Protein AF-A0A3D5HI37-F1 (afdb_monomer)

Sequence (152 aa):
MENLFVVDKGRPACPIYLLTKQGLKDWLEDHAGKQAAWVETNHFKAGRGEILLLPDKSGGIEAVLLGQGAQVDIFTLGALSKALPTGVYRLAHELDYSDMELAAHAWMIGTYHFDTYLPQRPDFEAPQLVLPKESRLDRIQALGEAVFLVRD

pLDDT: mean 92.91, std 6.44, range [56.34, 98.44]

Solvent-accessible surface area (backbone atoms only — not comparable to full-atom values): 8715 Å² total; per-residue (Å²): 128,88,67,51,62,41,72,57,79,86,68,93,54,35,33,34,42,82,22,24,52,66,51,46,55,58,49,37,65,78,39,59,59,72,59,36,52,47,39,57,73,69,62,66,66,27,42,65,64,38,75,46,77,38,70,39,97,83,78,49,69,55,33,34,40,37,12,28,21,93,50,89,53,57,61,47,44,14,58,44,37,67,71,48,67,66,51,56,31,26,66,65,62,91,65,56,74,69,57,44,52,47,30,52,41,22,27,55,58,29,59,66,76,94,54,93,89,52,79,87,72,76,94,75,65,63,33,21,42,51,36,62,75,85,57,61,60,71,59,46,49,54,53,40,52,55,52,46,69,74,70,110

Nearest PDB structures (foldseek):
  3ij3-assembly1_A  TM=8.403E-01  e=4.651E-12  Coxiella burnetii
  4r7m-assembly1_A  TM=5.211E-01  e=5.331E-04  Plasmodium falciparum 3D7
  8ez4-assembly1_D  TM=5.389E-01  e=1.707E-03  Plasmodium falciparum
  4r6t-assembly1_A  TM=5.264E-01  e=3.055E-03  Plasmodium falciparum 3D7
  8sw9-assembly1_A  TM=5.349E-01  e=6.221E-03  Plasmodium falciparum

Foldseek 3Di:
DPFQADEDPPDDFAEEEEDELVNVVVVCVVVPDPQVVQCVVVVPRLQALDKDFDADPVRHGNHIYHRRYHDRDLLSLLSCQVVDAATEYEYPDDDPQVSLLSNLLSVLLSPDDDCVPPPDDDDGHTHHYYGYNPHPPVVSVVVSVVVNVVVD

Mean predicted aligned error: 3.71 Å

Secondary structure (DSSP, 8-state):
-TTSEEE--S---EEEEEEETTHHHHHHHHTTTHHHHHHHHTT----TT-EEEEE-TTSSEEEEEEEEETS--GGGHHHHHHHSPSSEEEESSPPPHHHHHHHHHHHHHHT----TTSPPPP---PPEEEE-TT--HHHHHHHHHHHHHHH-

Radius of gyration: 15.98 Å; Cα contacts (8 Å, |Δi|>4): 234; chains: 1; bounding box: 43×33×42 Å

Structure (mmCIF, N/CA/C/O backbone):
data_AF-A0A3D5HI37-F1
#
_entry.id   AF-A0A3D5HI37-F1
#
loop_
_atom_site.group_PDB
_atom_site.id
_atom_site.type_symbol
_atom_site.label_atom_id
_atom_site.label_alt_id
_atom_site.label_comp_id
_atom_site.label_asym_id
_atom_site.label_entity_id
_atom_site.label_seq_id
_atom_site.pdbx_PDB_ins_code
_atom_site.Cartn_x
_atom_site.Cartn_y
_atom_site.Cartn_z
_atom_site.occupancy
_atom_site.B_iso_or_equiv
_atom_site.auth_seq_id
_atom_site.auth_comp_id
_atom_site.auth_asym_id
_atom_site.auth_atom_id
_atom_site.pdbx_PDB_model_num
ATOM 1 N N . MET A 1 1 ? 10.796 -9.385 -14.053 1.00 56.34 1 MET A N 1
ATOM 2 C CA . MET A 1 1 ? 9.740 -8.344 -14.062 1.00 56.34 1 MET A CA 1
ATOM 3 C C . MET A 1 1 ? 8.380 -8.884 -14.485 1.00 56.34 1 MET A C 1
ATOM 5 O O . MET A 1 1 ? 7.379 -8.205 -14.284 1.00 56.34 1 MET A O 1
ATOM 9 N N . GLU A 1 2 ? 8.316 -10.088 -15.057 1.00 60.31 2 GLU A N 1
ATOM 10 C CA . GLU A 1 2 ? 7.043 -10.747 -15.316 1.00 60.31 2 GLU A CA 1
ATOM 11 C C . GLU A 1 2 ? 6.342 -11.021 -13.978 1.00 60.31 2 GLU A C 1
ATOM 13 O O . GLU A 1 2 ? 6.983 -11.456 -13.024 1.00 60.31 2 GLU A O 1
ATOM 18 N N . ASN A 1 3 ? 5.036 -10.740 -13.922 1.00 82.56 3 ASN A N 1
ATOM 19 C CA . ASN A 1 3 ? 4.125 -11.067 -12.819 1.00 82.56 3 ASN A CA 1
ATOM 20 C C . ASN A 1 3 ? 3.927 -10.032 -11.678 1.00 82.56 3 ASN A C 1
ATOM 22 O O . ASN A 1 3 ? 3.531 -10.419 -10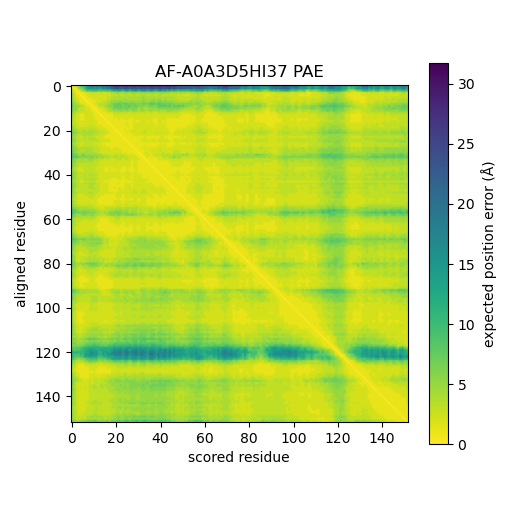.587 1.00 82.56 3 ASN A O 1
ATOM 26 N N . LEU A 1 4 ? 4.087 -8.718 -11.901 1.00 92.56 4 LEU A N 1
ATOM 27 C CA . LEU A 1 4 ? 3.736 -7.687 -10.889 1.00 92.56 4 LEU A CA 1
ATOM 28 C C . LEU A 1 4 ? 2.230 -7.391 -10.751 1.00 92.56 4 LEU A C 1
ATOM 30 O O . LEU A 1 4 ? 1.804 -6.784 -9.766 1.00 92.56 4 LEU A O 1
ATOM 34 N N . PHE A 1 5 ? 1.425 -7.790 -11.735 1.00 95.06 5 PHE A N 1
ATOM 35 C CA . PHE A 1 5 ? 0.015 -7.416 -11.825 1.00 95.06 5 PHE A CA 1
ATOM 36 C C . PHE A 1 5 ? -0.875 -8.606 -12.163 1.00 95.06 5 PHE A C 1
ATOM 38 O O . PHE A 1 5 ? -0.502 -9.469 -12.958 1.00 95.06 5 PHE A O 1
ATOM 45 N N . VAL A 1 6 ? -2.091 -8.603 -11.614 1.00 95.06 6 VAL A N 1
ATOM 46 C CA . VAL A 1 6 ? -3.148 -9.573 -11.930 1.00 95.06 6 VAL A CA 1
ATOM 47 C C . VAL A 1 6 ? -4.405 -8.818 -12.343 1.00 95.06 6 VAL A C 1
ATOM 49 O O . VAL A 1 6 ? -4.874 -7.948 -11.623 1.00 95.06 6 VAL A O 1
ATOM 52 N N . VAL A 1 7 ? -4.992 -9.155 -13.489 1.00 94.44 7 VAL A N 1
ATOM 53 C CA . VAL A 1 7 ? -6.269 -8.554 -13.908 1.00 94.44 7 VAL A CA 1
ATOM 54 C C . VAL A 1 7 ? -7.411 -9.089 -13.044 1.00 94.44 7 VAL A C 1
ATOM 56 O O . VAL A 1 7 ? -7.510 -10.302 -12.830 1.00 94.44 7 VAL A O 1
ATOM 59 N N . ASP A 1 8 ? -8.294 -8.204 -12.583 1.00 94.31 8 ASP A N 1
ATOM 60 C CA . ASP A 1 8 ? -9.413 -8.559 -11.721 1.00 94.31 8 ASP A CA 1
ATOM 61 C C . ASP A 1 8 ? -10.383 -9.531 -12.415 1.00 94.31 8 ASP A C 1
ATOM 63 O O . ASP A 1 8 ? -10.987 -9.254 -13.456 1.00 94.31 8 ASP A O 1
ATOM 67 N N . LYS A 1 9 ? -10.542 -10.706 -11.803 1.00 92.44 9 LYS A N 1
ATOM 68 C CA . LYS A 1 9 ? -11.476 -11.765 -12.211 1.00 92.44 9 LYS A CA 1
ATOM 69 C C . LYS A 1 9 ? -12.515 -12.068 -11.125 1.00 92.44 9 LYS A C 1
ATOM 71 O O . LYS A 1 9 ? -13.128 -13.130 -11.164 1.00 92.44 9 LYS A O 1
ATOM 76 N N . GLY A 1 10 ? -12.684 -11.176 -10.147 1.00 90.56 10 GLY A N 1
ATOM 77 C CA . GLY A 1 10 ? -13.576 -11.353 -8.999 1.00 90.56 10 GLY A CA 1
ATOM 78 C C . GLY A 1 10 ? -13.063 -12.359 -7.967 1.00 90.56 10 GLY A C 1
ATOM 79 O O . GLY A 1 10 ? -13.846 -12.888 -7.184 1.00 90.56 10 GLY A O 1
ATOM 80 N N . ARG A 1 11 ? -11.760 -12.672 -7.978 1.00 92.75 11 ARG A N 1
ATOM 81 C CA . ARG A 1 11 ? -11.161 -13.561 -6.975 1.00 92.75 11 ARG A CA 1
ATOM 82 C C . ARG A 1 11 ? -10.817 -12.768 -5.710 1.00 92.75 11 ARG A C 1
ATOM 84 O O . ARG A 1 11 ? -10.362 -11.630 -5.836 1.00 92.75 11 ARG A O 1
ATOM 91 N N . PRO A 1 12 ? -10.976 -13.359 -4.514 1.00 93.50 12 PRO A N 1
ATOM 92 C CA . PRO A 1 12 ? -10.480 -12.756 -3.284 1.00 93.50 12 PRO A CA 1
ATOM 93 C C . PRO A 1 12 ? -8.975 -12.470 -3.369 1.00 93.50 12 PRO A C 1
ATOM 95 O O . PRO A 1 12 ? -8.213 -13.284 -3.890 1.00 93.50 12 PRO A O 1
ATOM 98 N N . ALA A 1 13 ? -8.567 -11.318 -2.848 1.00 97.12 13 ALA A N 1
ATOM 99 C CA . ALA A 1 13 ? -7.180 -10.886 -2.706 1.00 97.12 13 ALA A CA 1
ATOM 100 C C . ALA A 1 13 ? -7.058 -10.072 -1.410 1.00 97.12 13 ALA A C 1
ATOM 102 O O . ALA A 1 13 ? -8.058 -9.518 -0.945 1.00 97.12 13 ALA A O 1
ATOM 103 N N . CYS A 1 14 ? -5.857 -10.000 -0.837 1.00 97.69 14 CYS A N 1
ATOM 104 C CA . CYS A 1 14 ? -5.618 -9.296 0.421 1.00 97.69 14 CYS A CA 1
ATOM 105 C C . CYS A 1 14 ? -5.868 -7.781 0.235 1.00 97.69 14 CYS A C 1
ATOM 107 O O . CYS A 1 14 ? -5.235 -7.168 -0.632 1.00 97.69 14 CYS A O 1
ATOM 109 N N . PRO A 1 15 ? -6.809 -7.165 0.973 1.00 97.94 15 PRO A N 1
ATOM 110 C CA . PRO A 1 15 ? -7.149 -5.761 0.796 1.00 97.94 15 PRO A CA 1
ATOM 111 C C . PRO A 1 15 ? -6.072 -4.831 1.370 1.00 97.94 15 PRO A C 1
ATOM 113 O O . PRO A 1 15 ? -5.538 -5.056 2.456 1.00 97.94 15 PRO A O 1
ATOM 116 N N . ILE A 1 16 ? -5.806 -3.748 0.648 1.00 98.12 16 ILE A N 1
ATOM 117 C CA . ILE A 1 16 ? -4.970 -2.617 1.040 1.00 98.12 16 ILE A CA 1
ATOM 118 C C . ILE A 1 16 ? -5.893 -1.419 1.271 1.00 98.12 16 ILE A C 1
ATOM 120 O O . ILE A 1 16 ? -6.508 -0.909 0.331 1.00 98.12 16 ILE A O 1
ATOM 124 N N . TYR A 1 17 ? -5.956 -0.940 2.507 1.00 97.38 17 TYR A N 1
ATOM 125 C CA . TYR A 1 17 ? -6.688 0.266 2.880 1.00 97.38 17 TYR A CA 1
ATOM 126 C C . TYR A 1 17 ? -5.761 1.479 2.842 1.00 97.38 17 TYR A C 1
ATOM 128 O O . TYR A 1 17 ? -4.746 1.523 3.540 1.00 97.38 17 TYR A O 1
ATOM 136 N N . LEU A 1 18 ? -6.125 2.482 2.043 1.00 96.69 18 LEU A N 1
ATOM 137 C CA . LEU A 1 18 ? -5.449 3.778 2.015 1.00 96.69 18 LEU A CA 1
ATOM 138 C C . LEU A 1 18 ? -6.103 4.692 3.047 1.00 96.69 18 LEU A C 1
ATOM 140 O O . LEU A 1 18 ? -7.195 5.207 2.821 1.00 96.69 18 LEU A O 1
ATOM 144 N N . LEU A 1 19 ? -5.452 4.889 4.191 1.00 97.19 19 LEU A N 1
ATOM 145 C CA . LEU A 1 19 ? -6.062 5.586 5.321 1.00 97.19 19 LEU A CA 1
ATOM 146 C C . LEU A 1 19 ? -5.425 6.954 5.529 1.00 97.19 19 LEU A C 1
ATOM 148 O O . LEU A 1 19 ? -4.232 7.068 5.801 1.00 97.19 19 LEU A O 1
ATOM 152 N N . THR A 1 20 ? -6.229 8.012 5.448 1.00 96.88 20 THR A N 1
ATOM 153 C CA . THR A 1 20 ? -5.859 9.309 6.032 1.00 96.88 20 THR A CA 1
ATOM 154 C C . THR A 1 20 ? -6.026 9.254 7.549 1.00 96.88 20 THR A C 1
ATOM 156 O O . THR A 1 20 ? -6.660 8.347 8.090 1.00 96.88 20 THR A O 1
ATOM 159 N N . LYS A 1 21 ? -5.521 10.263 8.266 1.00 95.06 21 LYS A N 1
ATOM 160 C CA . LYS A 1 21 ? -5.759 10.381 9.716 1.00 95.06 21 LYS A CA 1
ATOM 161 C C . LYS A 1 21 ? -7.243 10.406 10.088 1.00 95.06 21 LYS A C 1
ATOM 163 O O . LYS A 1 21 ? -7.594 9.950 11.172 1.00 95.06 21 LYS A O 1
ATOM 168 N N . GLN A 1 22 ? -8.093 10.969 9.226 1.00 93.81 22 GLN A N 1
ATOM 169 C CA . GLN A 1 22 ? -9.537 10.957 9.443 1.00 93.81 22 GLN A CA 1
ATOM 170 C C . GLN A 1 22 ? -10.127 9.594 9.074 1.00 93.81 22 GLN A C 1
ATOM 172 O O . GLN A 1 22 ? -10.813 9.013 9.904 1.00 93.81 22 GLN A O 1
ATOM 177 N N . GLY A 1 23 ? -9.770 9.047 7.907 1.00 95.81 23 GLY A N 1
ATOM 178 C CA . GLY A 1 23 ? -10.260 7.738 7.465 1.00 95.81 23 GLY A CA 1
ATOM 179 C C . GLY A 1 23 ? -9.878 6.589 8.402 1.00 95.81 23 GLY A C 1
ATOM 180 O O . GLY A 1 23 ? -10.618 5.623 8.507 1.00 95.81 23 GLY A O 1
ATOM 181 N N . LEU A 1 24 ? -8.768 6.704 9.143 1.00 97.56 24 LEU A N 1
ATOM 182 C CA . LEU A 1 24 ? -8.417 5.740 10.189 1.00 97.56 24 LEU A CA 1
ATOM 183 C C . LEU A 1 24 ? -9.474 5.668 11.301 1.00 97.56 24 LEU A C 1
ATOM 185 O O . LEU A 1 24 ? -9.709 4.586 11.823 1.00 97.56 24 LEU A O 1
ATOM 189 N N . LYS A 1 25 ? -10.101 6.788 11.680 1.00 95.81 25 LYS A N 1
ATOM 190 C CA . LYS A 1 25 ? -11.132 6.782 12.730 1.00 95.81 25 LYS A CA 1
ATOM 191 C C . LYS A 1 25 ? -12.360 6.009 12.268 1.00 95.81 25 LYS A C 1
ATOM 193 O O . LYS A 1 25 ? -12.773 5.086 12.956 1.00 95.81 25 LYS A O 1
ATOM 198 N N . ASP A 1 26 ? -12.851 6.340 11.080 1.00 95.94 26 ASP A N 1
ATOM 199 C CA . ASP A 1 26 ? -14.020 5.697 10.481 1.00 95.94 26 ASP A CA 1
ATOM 200 C C . ASP A 1 26 ? -13.746 4.193 10.277 1.00 95.94 26 ASP A C 1
ATOM 202 O O . ASP A 1 26 ? -14.535 3.336 10.665 1.00 95.94 26 ASP A O 1
ATOM 206 N N . TRP A 1 27 ? -12.545 3.852 9.793 1.00 97.56 27 TRP A N 1
ATOM 207 C CA . TRP A 1 27 ? -12.121 2.463 9.630 1.00 97.56 27 TRP A CA 1
ATOM 208 C C . TRP A 1 27 ? -12.089 1.691 10.958 1.00 97.56 27 TRP A C 1
ATOM 210 O O . TRP A 1 27 ? -12.491 0.530 10.990 1.00 97.56 27 TRP A O 1
ATOM 220 N N . LEU A 1 28 ? -11.637 2.309 12.056 1.00 97.56 28 LEU A N 1
ATOM 221 C CA . LEU A 1 28 ? -11.610 1.681 13.385 1.00 97.56 28 LEU A CA 1
ATOM 222 C C . LEU A 1 28 ? -13.012 1.407 13.941 1.00 97.56 28 LEU A C 1
ATOM 224 O O . LEU A 1 28 ? -13.187 0.424 14.662 1.00 97.56 28 LEU A O 1
ATOM 228 N N . GLU A 1 29 ? -13.989 2.252 13.613 1.00 95.75 29 GLU A N 1
ATOM 229 C CA . GLU A 1 29 ? -15.394 2.042 13.975 1.00 95.75 29 GLU A CA 1
ATOM 230 C C . GLU A 1 29 ? -15.977 0.844 13.210 1.00 95.75 29 GLU A C 1
ATOM 232 O O . GLU A 1 29 ? -16.571 -0.046 13.824 1.00 95.75 29 GLU A O 1
ATOM 237 N N . ASP A 1 30 ? -15.711 0.760 11.904 1.00 95.88 30 ASP A N 1
ATOM 238 C CA . ASP A 1 30 ? -16.166 -0.341 11.044 1.00 95.88 30 ASP A CA 1
ATOM 239 C C . ASP A 1 30 ? -15.467 -1.682 11.347 1.00 95.88 30 ASP A C 1
ATOM 241 O O . ASP A 1 30 ? -16.041 -2.754 11.144 1.00 95.88 30 ASP A O 1
ATOM 245 N N . HIS A 1 31 ? -14.232 -1.638 11.861 1.00 95.88 31 HIS A N 1
ATOM 246 C CA . HIS A 1 31 ? -13.379 -2.805 12.131 1.00 95.88 31 HIS A CA 1
ATOM 247 C C . HIS A 1 31 ? -13.105 -2.996 13.634 1.00 95.88 31 HIS A C 1
ATOM 249 O O . HIS A 1 31 ? -12.023 -3.435 14.058 1.00 95.88 31 HIS A O 1
ATOM 255 N N . ALA A 1 32 ? -14.099 -2.664 14.461 1.00 94.12 32 ALA A N 1
ATOM 256 C CA . ALA A 1 32 ? -14.021 -2.787 15.910 1.00 94.12 32 ALA A CA 1
ATOM 257 C C . ALA A 1 32 ? -13.660 -4.217 16.368 1.00 94.12 32 ALA A C 1
ATOM 259 O O . ALA A 1 32 ? -14.024 -5.228 15.763 1.00 94.12 32 ALA A O 1
ATOM 260 N N . GLY A 1 33 ? -12.949 -4.317 17.494 1.00 94.94 33 GLY A N 1
ATOM 261 C CA . GLY A 1 33 ? -12.513 -5.589 18.073 1.00 94.94 33 GLY A CA 1
ATOM 262 C C . GLY A 1 33 ? -11.031 -5.868 17.829 1.00 94.94 33 GLY A C 1
ATOM 263 O O . GLY A 1 33 ? -10.182 -5.043 18.156 1.00 94.94 33 GLY A O 1
ATOM 264 N N . LYS A 1 34 ? -10.696 -7.060 17.314 1.00 95.12 34 LYS A N 1
ATOM 265 C CA . LYS A 1 34 ? -9.296 -7.526 17.231 1.00 95.12 34 LYS A CA 1
ATOM 266 C C . LYS A 1 34 ? -8.425 -6.649 16.334 1.00 95.12 34 LYS A C 1
ATOM 268 O O . LYS A 1 34 ? -7.274 -6.402 16.678 1.00 95.12 34 LYS A O 1
ATOM 273 N N . GLN A 1 35 ? -8.969 -6.184 15.213 1.00 96.06 35 GLN A N 1
ATOM 274 C CA . GLN A 1 35 ? -8.238 -5.357 14.259 1.00 96.06 35 GLN A CA 1
ATOM 275 C C . GLN A 1 35 ? -7.970 -3.959 14.827 1.00 96.06 35 GLN A C 1
ATOM 277 O O . GLN A 1 35 ? -6.818 -3.533 14.855 1.00 96.06 35 GLN A O 1
ATOM 282 N N . ALA A 1 36 ? -8.988 -3.301 15.390 1.00 96.94 36 ALA A N 1
ATOM 283 C CA . ALA A 1 36 ? -8.809 -2.040 16.109 1.00 96.94 36 ALA A CA 1
ATOM 284 C C . ALA A 1 36 ? -7.790 -2.146 17.262 1.00 96.94 36 ALA A C 1
ATOM 286 O O . ALA A 1 36 ? -6.865 -1.340 17.347 1.00 96.94 36 ALA A O 1
ATOM 287 N N . ALA A 1 37 ? -7.873 -3.196 18.088 1.00 97.56 37 ALA A N 1
ATOM 288 C CA . ALA A 1 37 ? -6.906 -3.428 19.163 1.00 97.56 37 ALA A CA 1
ATOM 289 C C . ALA A 1 37 ? -5.473 -3.643 18.634 1.00 97.56 37 ALA A C 1
ATOM 291 O O . ALA A 1 37 ? -4.501 -3.209 19.256 1.00 97.56 37 ALA A O 1
ATOM 292 N N . TRP A 1 38 ? -5.323 -4.291 17.473 1.00 98.00 38 TRP A N 1
ATOM 293 C CA . TRP A 1 38 ? -4.025 -4.484 16.825 1.00 98.00 38 TRP A CA 1
ATOM 294 C C . TRP A 1 38 ? -3.435 -3.168 16.3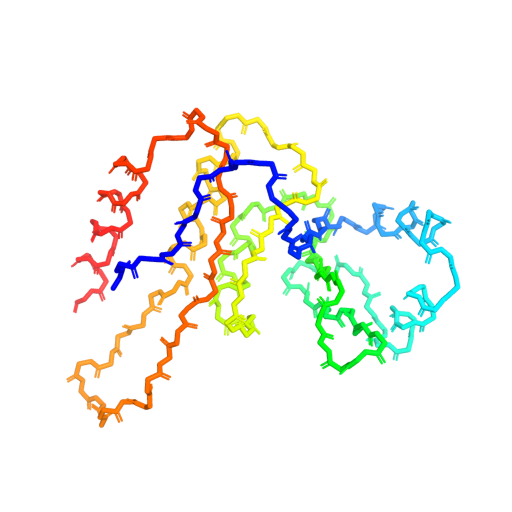08 1.00 98.00 38 TRP A C 1
ATOM 296 O O . TRP A 1 38 ? -2.247 -2.910 16.509 1.00 98.00 38 TRP A O 1
ATOM 306 N N . VAL A 1 39 ? -4.264 -2.312 15.703 1.00 98.31 39 VAL A N 1
ATOM 307 C CA . VAL A 1 39 ? -3.883 -0.951 15.291 1.00 98.31 39 VAL A CA 1
ATOM 308 C C . VAL A 1 39 ? -3.382 -0.143 16.488 1.00 98.31 39 VAL A C 1
ATOM 310 O O . VAL A 1 39 ? -2.325 0.485 16.411 1.00 98.31 39 VAL A O 1
ATOM 313 N N . GLU A 1 40 ? -4.100 -0.193 17.611 1.00 97.62 40 GLU A N 1
ATOM 314 C CA . GLU A 1 40 ? -3.717 0.501 18.844 1.00 97.62 40 GLU A CA 1
ATOM 315 C C . GLU A 1 40 ? -2.405 -0.027 19.434 1.00 97.62 40 GLU A C 1
ATOM 317 O O . GLU A 1 40 ? -1.530 0.768 19.786 1.00 97.62 40 GLU A O 1
ATOM 322 N N . THR A 1 41 ? -2.255 -1.355 19.489 1.00 98.19 41 THR A N 1
ATOM 323 C CA . THR A 1 41 ? -1.061 -2.046 20.005 1.00 98.19 41 THR A CA 1
ATOM 324 C C . THR A 1 41 ? 0.191 -1.679 19.213 1.00 98.19 41 THR A C 1
ATOM 326 O O . THR A 1 41 ? 1.250 -1.472 19.796 1.00 98.19 41 THR A O 1
ATOM 329 N N . ASN A 1 42 ? 0.069 -1.558 17.890 1.00 98.31 42 ASN A N 1
ATOM 330 C CA . ASN A 1 42 ? 1.173 -1.161 17.014 1.00 98.31 42 ASN A CA 1
ATOM 331 C C . ASN A 1 42 ? 1.333 0.361 16.903 1.00 98.31 42 ASN A C 1
ATOM 333 O O . ASN A 1 42 ? 2.183 0.837 16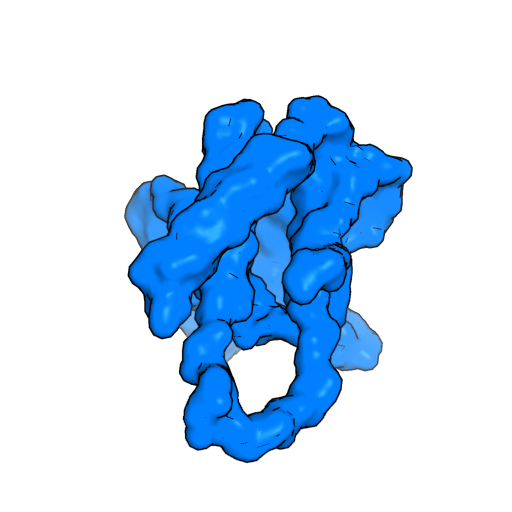.157 1.00 98.31 42 ASN A O 1
ATOM 337 N N . HIS A 1 43 ? 0.519 1.129 17.633 1.00 97.94 43 HIS A N 1
ATOM 338 C CA . HIS A 1 43 ? 0.521 2.587 17.627 1.00 97.94 43 HIS A CA 1
ATOM 339 C C . HIS A 1 43 ? 0.387 3.209 16.231 1.00 97.94 43 HIS A C 1
ATOM 341 O O . HIS A 1 43 ? 0.856 4.327 16.025 1.00 97.94 43 HIS A O 1
ATOM 347 N N . PHE A 1 44 ? -0.295 2.534 15.302 1.00 98.44 44 PHE A N 1
ATOM 348 C CA . PHE A 1 44 ? -0.461 3.028 13.939 1.00 98.44 44 PHE A CA 1
ATOM 349 C C . PHE A 1 44 ? -1.325 4.29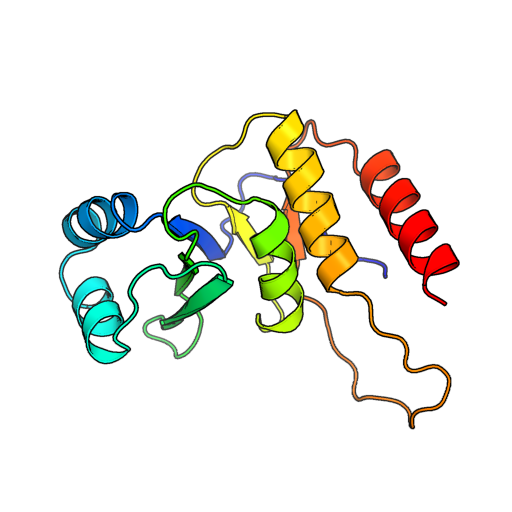6 13.923 1.00 98.44 44 PHE A C 1
ATOM 351 O O . PHE A 1 44 ? -2.404 4.332 14.524 1.00 98.44 44 PHE A O 1
ATOM 358 N N . LYS A 1 45 ? -0.848 5.360 13.262 1.00 97.62 45 LYS A N 1
ATOM 359 C CA . LYS A 1 45 ? -1.514 6.683 13.228 1.00 97.62 45 LYS A CA 1
ATOM 360 C C . LYS A 1 45 ? -1.848 7.167 11.823 1.00 97.62 45 LYS A C 1
ATOM 362 O O . LYS A 1 45 ? -2.182 8.346 11.659 1.00 97.62 45 LYS A O 1
ATOM 367 N N . ALA A 1 46 ? -1.775 6.283 10.830 1.00 97.44 46 ALA A N 1
ATOM 368 C CA . ALA A 1 46 ? -1.957 6.620 9.426 1.00 97.44 46 ALA A CA 1
ATOM 369 C C . ALA A 1 46 ? -1.032 7.770 8.977 1.00 97.44 46 ALA A C 1
ATOM 371 O O . ALA A 1 46 ? -1.431 8.662 8.223 1.00 97.44 46 ALA A O 1
ATOM 372 N N . GLY A 1 47 ? 0.212 7.779 9.465 1.00 97.44 47 GLY A N 1
ATOM 373 C CA . GLY A 1 47 ? 1.267 8.659 8.968 1.00 97.44 47 GLY A CA 1
ATOM 374 C C . GLY A 1 47 ? 1.575 8.366 7.498 1.00 97.44 47 GLY A C 1
ATOM 375 O O . GLY A 1 47 ? 1.406 7.242 7.039 1.00 97.44 47 GLY A O 1
ATOM 376 N N . ARG A 1 48 ? 2.018 9.367 6.729 1.00 95.94 48 ARG A N 1
ATOM 377 C CA . ARG A 1 48 ? 2.306 9.182 5.297 1.00 95.94 48 ARG A CA 1
ATOM 378 C C . ARG A 1 48 ? 3.384 8.107 5.095 1.00 95.94 48 ARG A C 1
ATOM 380 O O . ARG A 1 48 ? 4.513 8.295 5.541 1.00 95.94 48 ARG A O 1
ATOM 387 N N . GLY A 1 49 ? 3.042 7.034 4.383 1.00 94.62 49 GLY A N 1
ATOM 388 C CA . GLY A 1 49 ? 3.922 5.892 4.121 1.00 94.62 49 GLY A CA 1
ATOM 389 C C . GLY A 1 49 ? 4.054 4.908 5.289 1.00 94.62 49 GLY A C 1
ATOM 390 O O . GLY A 1 49 ? 4.851 3.980 5.200 1.00 94.62 49 GLY A O 1
ATOM 391 N N . GLU A 1 50 ? 3.304 5.098 6.376 1.00 97.31 50 GLU A N 1
ATOM 392 C CA . GLU A 1 50 ? 3.239 4.143 7.483 1.00 97.31 50 GLU A CA 1
ATOM 393 C C . GLU A 1 50 ? 2.502 2.881 7.024 1.00 97.31 50 GLU A C 1
ATOM 395 O O . GLU A 1 50 ? 1.443 2.977 6.407 1.00 97.31 50 GLU A O 1
ATOM 400 N N . ILE A 1 51 ? 3.043 1.699 7.316 1.00 97.94 51 ILE A N 1
ATOM 401 C CA . ILE A 1 51 ? 2.473 0.420 6.881 1.00 97.94 51 ILE A CA 1
ATOM 402 C C . ILE A 1 51 ? 2.186 -0.427 8.115 1.00 97.94 51 ILE A C 1
ATOM 404 O O . ILE A 1 51 ? 3.058 -0.587 8.967 1.00 97.94 51 ILE A O 1
ATOM 408 N N . LEU A 1 52 ? 0.988 -1.007 8.186 1.00 98.25 52 LEU A N 1
ATOM 409 C CA . LEU A 1 52 ? 0.644 -2.015 9.184 1.00 98.25 52 LEU A CA 1
ATOM 410 C C . LEU A 1 52 ? 0.011 -3.234 8.512 1.00 98.25 52 LEU A C 1
ATOM 412 O O . LEU A 1 52 ? -0.990 -3.119 7.809 1.00 98.25 52 LEU A O 1
ATOM 416 N N . LEU A 1 53 ? 0.586 -4.410 8.763 1.00 98.06 53 LEU A N 1
ATOM 417 C CA . LEU A 1 53 ? 0.013 -5.693 8.359 1.00 98.06 53 LEU A CA 1
ATOM 418 C C . LEU A 1 53 ? -0.912 -6.197 9.465 1.00 98.06 53 LEU A C 1
ATOM 420 O O . LEU A 1 53 ? -0.504 -6.300 10.627 1.00 98.06 53 LEU A O 1
ATOM 424 N N . LEU A 1 54 ? -2.153 -6.506 9.101 1.00 97.69 54 LEU A N 1
ATOM 425 C CA . LEU A 1 54 ? -3.123 -7.111 10.002 1.00 97.69 54 LEU A CA 1
ATOM 426 C C . LEU A 1 54 ? -3.018 -8.635 9.882 1.00 97.69 54 LEU A C 1
ATOM 428 O O . LEU A 1 54 ? -3.209 -9.162 8.783 1.00 97.69 54 LEU A O 1
ATOM 432 N N . PRO A 1 55 ? -2.687 -9.349 10.969 1.00 96.56 55 PRO A N 1
ATOM 433 C CA . PRO A 1 55 ? -2.543 -10.794 10.927 1.00 96.56 55 PRO A CA 1
ATOM 434 C C . PRO A 1 55 ? -3.909 -11.475 10.831 1.00 96.56 55 PRO A C 1
ATOM 436 O O . PRO A 1 55 ? -4.858 -11.078 11.507 1.00 96.56 55 PRO A O 1
ATOM 439 N N . ASP A 1 56 ? -3.987 -12.548 10.048 1.00 93.75 56 ASP A N 1
ATOM 440 C CA . ASP A 1 56 ? -5.125 -13.462 10.099 1.00 93.75 56 ASP A CA 1
ATOM 441 C C . ASP A 1 56 ? -5.006 -14.450 11.283 1.00 93.75 56 ASP A C 1
ATOM 443 O O . ASP A 1 56 ? -4.058 -14.437 12.074 1.00 93.75 56 ASP A O 1
ATOM 447 N N . LYS A 1 57 ? -5.990 -15.346 11.4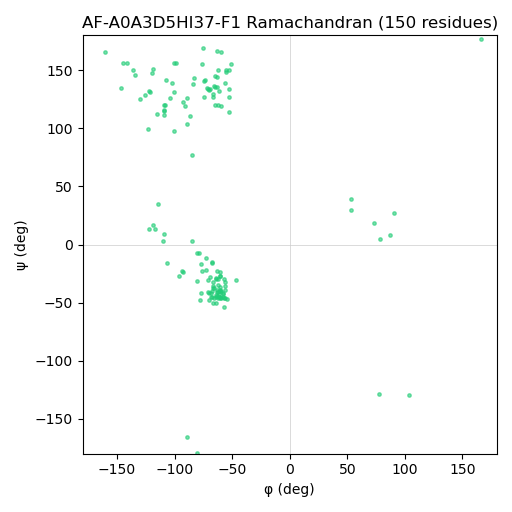27 1.00 92.75 57 LYS A N 1
ATOM 448 C CA . LYS A 1 57 ? -6.018 -16.354 12.508 1.00 92.75 57 LYS A CA 1
ATOM 449 C C . LYS A 1 57 ? -5.006 -17.496 12.329 1.00 92.75 57 LYS A C 1
ATOM 451 O O . LYS A 1 57 ? -4.829 -18.287 13.252 1.00 92.75 57 LYS A O 1
ATOM 456 N N . SER A 1 58 ? -4.400 -17.609 11.157 1.00 93.00 58 SER A N 1
ATOM 457 C CA . SER A 1 58 ? -3.509 -18.685 10.722 1.00 93.00 58 SER A CA 1
ATOM 458 C C . SER A 1 58 ? -2.048 -18.236 10.590 1.00 93.00 58 SER A C 1
ATOM 460 O O . SER A 1 58 ? -1.206 -19.049 10.215 1.00 93.00 58 SER A O 1
ATOM 462 N N . GLY A 1 59 ? -1.732 -16.982 10.931 1.00 89.56 59 GLY A N 1
ATOM 463 C CA . GLY A 1 59 ? -0.387 -16.407 10.823 1.00 89.56 59 GLY A CA 1
ATOM 464 C C . GLY A 1 59 ? -0.065 -15.802 9.451 1.00 89.56 59 GLY A C 1
ATOM 465 O O . GLY A 1 59 ? 1.082 -15.432 9.214 1.00 89.56 59 GLY A O 1
ATOM 466 N N . GLY A 1 60 ? -1.053 -15.705 8.559 1.00 93.81 60 GLY A N 1
ATOM 467 C CA . GLY A 1 60 ? -0.988 -14.954 7.309 1.00 93.81 60 GLY A CA 1
ATOM 468 C C . GLY A 1 60 ? -1.429 -13.496 7.475 1.00 93.81 60 GLY A C 1
ATOM 469 O O . GLY A 1 60 ? -1.523 -12.975 8.588 1.00 93.81 60 GLY A O 1
ATOM 470 N N . ILE A 1 61 ? -1.688 -12.824 6.350 1.00 96.69 61 ILE A N 1
ATOM 471 C CA . ILE A 1 61 ? -2.073 -11.406 6.305 1.00 96.69 61 ILE A CA 1
ATOM 472 C C . ILE A 1 61 ? -3.542 -11.299 5.901 1.00 96.69 61 ILE A C 1
ATOM 474 O O . ILE A 1 61 ? -3.908 -11.611 4.768 1.00 96.69 61 ILE A O 1
ATOM 478 N N . GLU A 1 62 ? -4.369 -10.797 6.814 1.00 96.69 62 GLU A N 1
ATOM 479 C CA . GLU A 1 62 ? -5.789 -10.535 6.577 1.00 96.69 62 GLU A CA 1
ATOM 480 C C . GLU A 1 62 ? -6.000 -9.261 5.753 1.00 96.69 62 GLU A C 1
ATOM 482 O O . GLU A 1 62 ? -6.839 -9.243 4.857 1.00 96.69 62 GLU A O 1
ATOM 487 N N . ALA A 1 63 ? -5.240 -8.202 6.046 1.00 97.88 63 ALA A N 1
ATOM 488 C CA . ALA A 1 63 ? -5.313 -6.917 5.357 1.00 97.88 63 ALA A CA 1
ATOM 489 C C . ALA A 1 63 ? -4.041 -6.085 5.576 1.00 97.88 63 ALA A C 1
ATOM 491 O O . ALA A 1 63 ? -3.242 -6.346 6.478 1.00 97.88 63 ALA A O 1
ATOM 492 N N . VAL A 1 64 ? -3.880 -5.040 4.770 1.00 98.38 64 VAL A N 1
ATOM 493 C CA . VAL A 1 64 ? -2.780 -4.076 4.848 1.00 98.38 64 VAL A CA 1
ATOM 494 C C . VAL A 1 64 ? -3.356 -2.680 5.047 1.00 98.38 64 VAL A C 1
ATOM 496 O O . VAL A 1 64 ? -4.238 -2.264 4.300 1.00 98.38 64 VAL A O 1
ATOM 499 N N . LEU A 1 65 ? -2.836 -1.931 6.015 1.00 98.25 65 LEU A N 1
ATOM 500 C CA . LEU A 1 65 ? -3.132 -0.511 6.180 1.00 98.25 65 LEU A CA 1
ATOM 501 C C . LEU A 1 65 ? -1.941 0.306 5.682 1.00 98.25 65 LEU A C 1
ATOM 503 O O . LEU A 1 65 ? -0.818 0.100 6.144 1.00 98.25 65 LEU A O 1
ATOM 507 N N . LEU A 1 66 ? -2.189 1.238 4.763 1.00 97.94 66 LEU A N 1
ATOM 508 C CA . LEU A 1 66 ? -1.206 2.205 4.285 1.00 97.94 66 LEU A CA 1
ATOM 509 C C . LEU A 1 66 ? -1.647 3.616 4.674 1.00 97.94 66 LEU A C 1
ATOM 511 O O . LEU A 1 66 ? -2.627 4.155 4.155 1.00 97.94 66 LEU A O 1
ATOM 515 N N . GLY A 1 67 ? -0.892 4.224 5.580 1.00 97.56 67 GLY A N 1
ATOM 516 C CA . GLY A 1 67 ? -1.106 5.582 6.035 1.00 97.56 67 GLY A CA 1
ATOM 517 C C . GLY A 1 67 ? -0.787 6.612 4.951 1.00 97.56 67 GLY A C 1
ATOM 518 O O . GLY A 1 67 ? 0.248 6.572 4.286 1.00 97.56 67 GLY A O 1
ATOM 519 N N . GLN A 1 68 ? -1.689 7.572 4.797 1.00 96.69 68 GLN A N 1
ATOM 520 C CA . GLN A 1 68 ? -1.625 8.649 3.808 1.00 96.69 68 GLN A CA 1
ATOM 521 C C . GLN A 1 68 ? -1.272 10.001 4.448 1.00 96.69 68 GLN A C 1
ATOM 523 O O . GLN A 1 68 ? -0.851 10.941 3.781 1.00 96.69 68 GLN A O 1
ATOM 528 N N . GLY A 1 69 ? -1.385 10.127 5.771 1.00 94.56 69 GLY A N 1
ATOM 529 C CA . GLY A 1 69 ? -1.245 11.403 6.460 1.00 94.56 69 GLY A CA 1
ATOM 530 C C . GLY A 1 69 ? -2.505 12.257 6.316 1.00 94.56 69 GLY A C 1
ATOM 531 O O . GLY A 1 69 ? -3.604 11.817 6.656 1.00 94.56 69 GLY A O 1
ATOM 532 N N . ALA A 1 70 ? -2.343 13.514 5.895 1.00 91.69 70 ALA A N 1
ATOM 533 C CA . ALA A 1 70 ? -3.451 14.471 5.816 1.00 91.69 70 ALA A CA 1
ATOM 534 C C . ALA A 1 70 ? -4.317 14.302 4.556 1.00 91.69 70 ALA A C 1
ATOM 536 O O . ALA A 1 70 ? -5.512 14.575 4.603 1.00 91.69 70 ALA A O 1
ATOM 537 N N . GLN A 1 71 ? -3.720 13.866 3.448 1.00 89.69 71 GLN A N 1
ATOM 538 C CA . GLN A 1 71 ? -4.363 13.702 2.143 1.00 89.69 71 GLN A CA 1
ATOM 539 C C . GLN A 1 71 ? -3.822 12.441 1.476 1.00 89.69 71 GLN A C 1
ATOM 541 O O . GLN A 1 71 ? -2.720 12.008 1.803 1.00 89.69 71 GLN A O 1
ATOM 546 N N . VAL A 1 72 ? -4.594 11.860 0.560 1.00 89.81 72 VAL A N 1
ATOM 547 C CA . VAL A 1 72 ? -4.157 10.692 -0.210 1.00 89.81 72 VAL A CA 1
ATOM 548 C C . VAL A 1 72 ? -3.005 11.087 -1.134 1.00 89.81 72 VAL A C 1
ATOM 550 O O . VAL A 1 72 ? -3.114 12.036 -1.905 1.00 89.81 72 VAL A O 1
ATOM 553 N N . ASP A 1 73 ? -1.909 10.342 -1.048 1.00 91.81 73 ASP A N 1
ATOM 554 C CA . ASP A 1 73 ? -0.754 10.403 -1.936 1.00 91.81 73 ASP A CA 1
ATOM 555 C C . ASP A 1 73 ? -0.540 9.011 -2.536 1.00 91.81 73 ASP A C 1
ATOM 557 O O . ASP A 1 73 ? 0.047 8.120 -1.917 1.00 91.81 73 ASP A O 1
ATOM 561 N N . ILE A 1 74 ? -1.019 8.827 -3.763 1.00 92.50 74 ILE A N 1
ATOM 562 C CA . ILE A 1 74 ? -1.024 7.540 -4.471 1.00 92.50 74 ILE A CA 1
ATOM 563 C C . ILE A 1 74 ? 0.383 6.944 -4.597 1.00 92.50 74 ILE A C 1
ATOM 565 O O . ILE A 1 74 ? 0.544 5.723 -4.562 1.00 92.50 74 ILE A O 1
ATOM 569 N N . PHE A 1 75 ? 1.427 7.777 -4.659 1.00 91.88 75 PHE A N 1
ATOM 570 C CA . PHE A 1 75 ? 2.801 7.296 -4.789 1.00 91.88 75 PHE A CA 1
ATOM 571 C C . PHE A 1 75 ? 3.307 6.548 -3.552 1.00 91.88 75 PHE A C 1
ATOM 573 O O . PHE A 1 75 ? 4.283 5.800 -3.645 1.00 91.88 75 PHE A O 1
ATOM 580 N N . THR A 1 76 ? 2.628 6.673 -2.407 1.00 93.56 76 THR A N 1
ATOM 581 C CA . THR A 1 76 ? 2.924 5.864 -1.214 1.00 93.56 76 THR A CA 1
ATOM 582 C C . THR A 1 76 ? 2.751 4.362 -1.459 1.00 93.56 76 THR A C 1
ATOM 584 O O . THR A 1 76 ? 3.426 3.570 -0.803 1.00 93.56 76 THR A O 1
ATOM 587 N N . LEU A 1 77 ? 1.945 3.948 -2.447 1.00 94.38 77 LEU A N 1
ATOM 588 C CA . LEU A 1 77 ? 1.801 2.540 -2.838 1.00 94.38 77 LEU A CA 1
ATOM 589 C C . LEU A 1 77 ? 3.112 1.904 -3.303 1.00 94.38 77 LEU A C 1
ATOM 591 O O . LEU A 1 77 ? 3.302 0.704 -3.121 1.00 94.38 77 LEU A O 1
ATOM 595 N N . GLY A 1 78 ? 4.050 2.691 -3.835 1.00 93.00 78 GLY A N 1
ATOM 596 C CA . GLY A 1 78 ? 5.373 2.182 -4.194 1.00 93.00 78 GLY A CA 1
ATOM 597 C C . GLY A 1 78 ? 6.180 1.680 -2.994 1.00 93.00 78 GLY A C 1
ATOM 598 O O . GLY A 1 78 ? 7.065 0.846 -3.158 1.00 93.00 78 GLY A O 1
ATOM 599 N N . ALA A 1 79 ? 5.874 2.135 -1.774 1.00 89.94 79 ALA A N 1
ATOM 600 C CA . ALA A 1 79 ? 6.513 1.609 -0.568 1.00 89.94 79 ALA A CA 1
ATOM 601 C C . ALA A 1 79 ? 6.048 0.180 -0.241 1.00 89.94 79 ALA A C 1
ATOM 603 O O . ALA A 1 79 ? 6.825 -0.613 0.293 1.00 89.94 79 ALA A O 1
ATOM 604 N N . LEU A 1 80 ? 4.804 -0.171 -0.591 1.00 92.62 80 LEU A N 1
ATOM 605 C CA . LEU A 1 80 ? 4.248 -1.495 -0.316 1.00 92.62 80 LEU A CA 1
ATOM 606 C C . LEU A 1 80 ? 4.942 -2.590 -1.114 1.00 92.62 80 LEU A C 1
ATOM 608 O O . LEU A 1 80 ? 5.183 -3.666 -0.577 1.00 92.62 80 LEU A O 1
ATOM 612 N N . SER A 1 81 ? 5.320 -2.325 -2.361 1.00 85.50 81 SER A N 1
ATOM 613 C CA . SER A 1 81 ? 5.860 -3.375 -3.223 1.00 85.50 81 SER A CA 1
ATOM 614 C C . SER A 1 81 ? 7.229 -3.909 -2.768 1.00 85.50 81 SER A C 1
ATOM 616 O O . SER A 1 81 ? 7.618 -5.002 -3.170 1.00 85.50 81 SER A O 1
ATOM 618 N N . LYS A 1 82 ? 7.922 -3.197 -1.861 1.00 83.25 82 LYS A N 1
ATOM 619 C CA . LYS A 1 82 ? 9.120 -3.681 -1.140 1.00 83.25 82 LYS A CA 1
ATOM 620 C C . LYS A 1 82 ? 8.837 -4.262 0.246 1.00 83.25 82 LYS A C 1
ATOM 622 O O . LYS A 1 82 ? 9.647 -5.032 0.752 1.00 83.25 82 LYS A O 1
ATOM 627 N N . ALA A 1 83 ? 7.766 -3.818 0.898 1.00 90.12 83 ALA A N 1
ATOM 628 C CA . ALA A 1 83 ? 7.473 -4.150 2.292 1.00 90.12 83 ALA A CA 1
ATOM 629 C C . ALA A 1 83 ? 6.576 -5.385 2.436 1.00 90.12 83 ALA A C 1
ATOM 631 O O . ALA A 1 83 ? 6.566 -6.020 3.491 1.00 90.12 83 ALA A O 1
ATOM 632 N N . LEU A 1 84 ? 5.800 -5.704 1.401 1.00 94.38 84 LEU A N 1
ATOM 633 C CA . LEU A 1 84 ? 4.859 -6.810 1.429 1.00 94.38 84 LEU A CA 1
ATOM 634 C C . LEU A 1 84 ? 5.541 -8.138 1.084 1.00 94.38 84 LEU A C 1
ATOM 6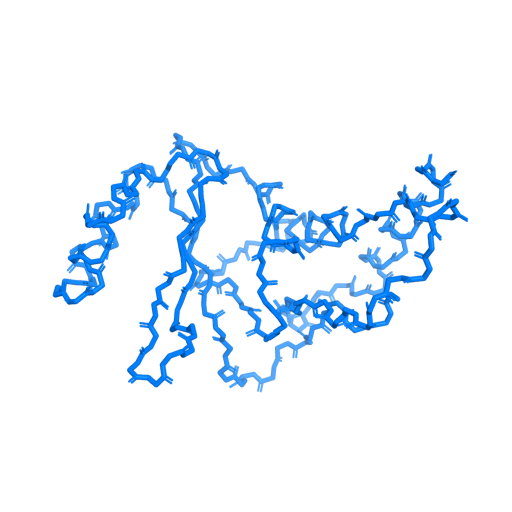36 O O . LEU A 1 84 ? 6.333 -8.194 0.140 1.00 94.38 84 LEU A O 1
ATOM 640 N N . PRO A 1 85 ? 5.209 -9.221 1.809 1.00 92.50 85 PRO A N 1
ATOM 641 C CA . PRO A 1 85 ? 5.519 -10.575 1.372 1.00 92.50 85 PRO A CA 1
ATOM 642 C C . PRO A 1 85 ? 4.871 -10.902 0.025 1.00 92.50 85 PRO A C 1
ATOM 644 O O . PRO A 1 85 ? 3.938 -10.233 -0.417 1.00 92.50 85 PRO A O 1
ATOM 647 N N . THR A 1 86 ? 5.325 -11.983 -0.600 1.00 92.38 86 THR A N 1
ATOM 648 C CA . THR A 1 86 ? 4.682 -12.545 -1.788 1.00 92.38 86 THR A CA 1
ATOM 649 C C . THR A 1 86 ? 3.193 -12.793 -1.542 1.00 92.38 86 THR A C 1
ATOM 651 O O . THR A 1 86 ? 2.798 -13.363 -0.523 1.00 92.38 86 THR A O 1
ATOM 654 N N . GLY A 1 87 ? 2.360 -12.384 -2.495 1.00 94.06 87 GLY A N 1
ATOM 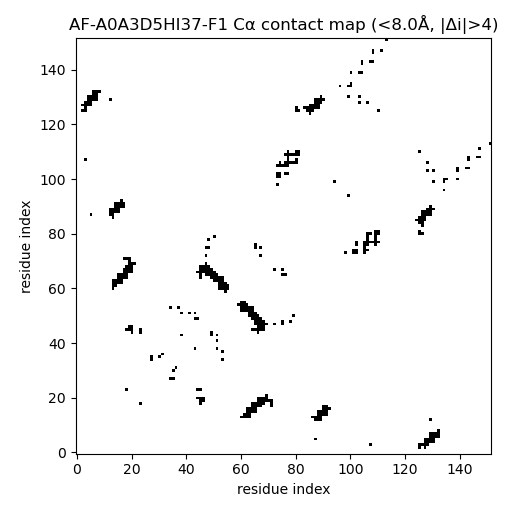655 C CA . GLY A 1 87 ? 0.914 -12.525 -2.401 1.00 94.06 87 GLY A CA 1
ATOM 656 C C . GLY A 1 87 ? 0.188 -11.692 -3.447 1.00 94.06 87 GLY A C 1
ATOM 657 O O . GLY A 1 87 ? 0.804 -10.944 -4.205 1.00 94.06 87 GLY A O 1
ATOM 658 N N . VAL A 1 88 ? -1.138 -11.820 -3.474 1.00 96.62 88 VAL A N 1
ATOM 659 C CA . VAL A 1 88 ? -2.013 -11.034 -4.350 1.00 96.62 88 VAL A CA 1
ATOM 660 C C . VAL A 1 88 ? -2.781 -10.036 -3.500 1.00 96.62 88 VAL A C 1
ATOM 662 O O . VAL A 1 88 ? -3.549 -10.420 -2.612 1.00 96.62 88 VAL A O 1
ATOM 665 N N . TYR A 1 89 ? -2.589 -8.759 -3.802 1.00 97.25 89 TYR A N 1
ATOM 666 C CA . TYR A 1 89 ? -3.157 -7.646 -3.062 1.00 97.25 89 TYR A CA 1
ATOM 667 C C . TYR A 1 89 ? -4.078 -6.815 -3.944 1.00 97.25 89 TYR A C 1
ATOM 669 O O . TYR A 1 89 ? -3.882 -6.717 -5.152 1.00 97.25 89 TYR A O 1
ATOM 677 N N . ARG A 1 90 ? -5.086 -6.186 -3.348 1.00 97.38 90 ARG A N 1
ATOM 678 C CA . ARG A 1 90 ? -6.001 -5.274 -4.043 1.00 97.38 90 ARG A CA 1
ATOM 679 C C . ARG A 1 90 ? -6.255 -4.037 -3.211 1.00 97.38 90 ARG A C 1
ATOM 681 O O . ARG A 1 90 ? -6.261 -4.128 -1.992 1.00 97.38 90 ARG A O 1
ATOM 688 N N . LEU A 1 91 ? -6.519 -2.903 -3.846 1.00 96.62 91 LEU A N 1
ATOM 689 C CA . LEU A 1 91 ? -7.035 -1.748 -3.117 1.00 96.62 91 LEU A CA 1
ATOM 690 C C . LEU A 1 91 ? -8.432 -2.074 -2.575 1.00 96.62 91 LEU A C 1
ATOM 692 O O . LEU A 1 91 ? -9.241 -2.696 -3.261 1.00 96.62 91 LEU A O 1
ATOM 696 N N . ALA A 1 92 ? -8.689 -1.695 -1.324 1.00 95.56 92 ALA A N 1
ATOM 697 C CA . ALA A 1 92 ? -9.969 -1.933 -0.663 1.00 95.56 92 ALA A CA 1
ATOM 698 C C . ALA A 1 92 ? -11.089 -1.021 -1.190 1.00 95.56 92 ALA A C 1
ATOM 700 O O . ALA A 1 92 ? -12.266 -1.349 -1.062 1.00 95.56 92 ALA A O 1
ATOM 701 N N . HIS A 1 93 ? -10.715 0.110 -1.789 1.00 90.50 93 HIS A N 1
ATOM 702 C CA . HIS A 1 93 ? -11.624 1.071 -2.401 1.00 90.50 93 HIS A CA 1
ATOM 703 C C . HIS A 1 93 ? -11.302 1.204 -3.887 1.00 90.50 93 HIS A C 1
ATOM 705 O O . HIS A 1 93 ? -10.141 1.091 -4.290 1.00 90.50 93 HIS A O 1
ATOM 711 N N . GLU A 1 94 ? -12.330 1.462 -4.687 1.00 88.88 94 GLU A N 1
ATOM 712 C CA . GLU A 1 94 ? -12.154 1.777 -6.098 1.00 88.88 94 GLU A CA 1
ATOM 713 C C . GLU A 1 94 ? -11.535 3.169 -6.242 1.00 88.88 94 GLU A C 1
ATOM 715 O O . GLU A 1 94 ? -11.950 4.126 -5.586 1.00 88.88 94 GLU A O 1
ATOM 720 N N . LEU A 1 95 ? -10.523 3.261 -7.099 1.00 91.19 95 LEU A N 1
ATOM 721 C CA . LEU A 1 95 ? -9.970 4.524 -7.564 1.00 91.19 95 LEU A CA 1
ATOM 722 C C . LEU A 1 95 ? -10.555 4.840 -8.936 1.00 91.19 95 LEU A C 1
ATOM 724 O O . LEU A 1 95 ? -10.959 3.934 -9.671 1.00 91.19 95 LEU A O 1
ATOM 728 N N . ASP A 1 96 ? -10.560 6.120 -9.303 1.00 92.75 96 ASP A N 1
ATOM 729 C CA . ASP A 1 96 ? -10.811 6.468 -10.693 1.00 92.75 96 ASP A CA 1
ATOM 730 C C . ASP A 1 96 ? -9.705 5.914 -11.609 1.00 92.75 96 ASP A C 1
ATOM 732 O O . ASP A 1 96 ? -8.648 5.450 -11.169 1.00 92.75 96 ASP A O 1
ATOM 736 N N . TYR A 1 97 ? -9.965 5.928 -12.915 1.00 89.88 97 TYR A N 1
ATOM 737 C CA . TYR A 1 97 ? -9.049 5.346 -13.890 1.00 89.88 97 TYR A CA 1
ATOM 738 C C . TYR A 1 97 ? -7.642 5.973 -13.835 1.00 89.88 97 TYR A C 1
ATOM 740 O O . TYR A 1 97 ? -6.643 5.254 -13.912 1.00 89.88 97 TYR A O 1
ATOM 748 N N . SER A 1 98 ? -7.552 7.301 -13.700 1.00 90.50 98 SER A N 1
ATOM 749 C CA . SER A 1 98 ? -6.276 8.024 -13.642 1.00 90.50 98 SER A CA 1
ATOM 750 C C . SER A 1 98 ? -5.476 7.673 -12.394 1.00 90.50 98 SER A C 1
ATOM 752 O O . SER A 1 98 ? -4.283 7.377 -12.486 1.00 90.50 98 SER A O 1
ATOM 754 N N . ASP A 1 99 ? -6.137 7.656 -11.245 1.00 93.06 99 ASP A N 1
ATOM 755 C CA . ASP A 1 99 ? -5.539 7.338 -9.959 1.00 93.06 99 ASP A CA 1
ATOM 756 C C . ASP A 1 99 ? -5.100 5.872 -9.905 1.00 93.06 99 ASP A C 1
ATOM 758 O O . ASP A 1 99 ? -4.030 5.563 -9.379 1.00 93.06 99 ASP A O 1
ATOM 762 N N . MET A 1 100 ? -5.858 4.966 -10.530 1.00 94.44 100 MET A N 1
ATOM 763 C CA . MET A 1 100 ? -5.472 3.563 -10.654 1.00 94.44 100 MET A CA 1
ATOM 764 C C . MET A 1 100 ? -4.253 3.363 -11.570 1.00 94.44 100 MET A C 1
ATOM 766 O O . MET A 1 100 ? -3.372 2.562 -11.243 1.00 94.44 100 MET A O 1
ATOM 770 N N . GLU A 1 101 ? -4.148 4.089 -12.694 1.00 93.50 101 GLU A N 1
ATOM 771 C CA . GLU A 1 101 ? -2.925 4.068 -13.515 1.00 93.50 101 GLU A CA 1
ATOM 772 C C . GLU A 1 101 ? -1.720 4.564 -12.702 1.00 93.50 101 GLU A C 1
ATOM 774 O O . GLU A 1 101 ? -0.658 3.940 -12.729 1.00 93.50 101 GLU A O 1
ATOM 779 N N . LEU A 1 102 ? -1.862 5.660 -11.950 1.00 93.94 102 LEU A N 1
ATOM 780 C CA . LEU A 1 102 ? -0.791 6.182 -11.094 1.00 93.94 102 LEU A CA 1
ATOM 781 C C . LEU A 1 102 ? -0.405 5.195 -9.985 1.00 93.94 102 LEU A C 1
ATOM 783 O O . LEU A 1 102 ? 0.784 4.994 -9.738 1.00 93.94 102 LEU A O 1
ATOM 787 N N . ALA A 1 103 ? -1.384 4.538 -9.363 1.00 95.06 103 ALA A N 1
ATOM 788 C CA . ALA A 1 103 ? -1.179 3.513 -8.345 1.00 95.06 103 ALA A CA 1
ATOM 789 C C . ALA A 1 103 ? -0.372 2.328 -8.887 1.00 95.06 103 ALA A C 1
ATOM 791 O O . ALA A 1 103 ? 0.592 1.886 -8.257 1.00 95.06 103 ALA A O 1
ATOM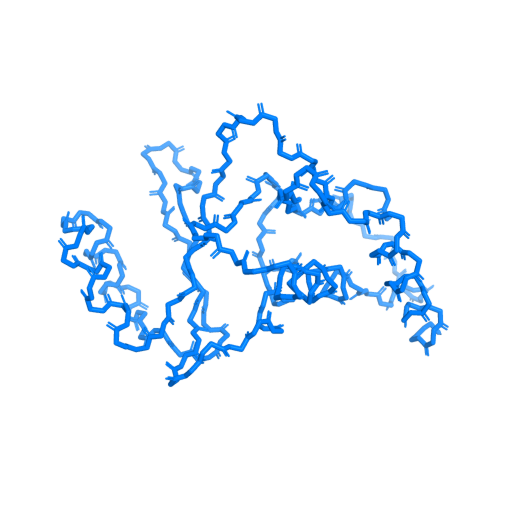 792 N N . ALA A 1 104 ? -0.728 1.848 -10.080 1.00 95.50 104 ALA A N 1
ATOM 793 C CA . ALA A 1 104 ? -0.019 0.763 -10.742 1.00 95.50 104 ALA A CA 1
ATOM 794 C C . ALA A 1 104 ? 1.429 1.156 -11.080 1.00 95.50 104 ALA A C 1
ATOM 796 O O . ALA A 1 104 ? 2.358 0.401 -10.786 1.00 95.50 104 ALA A O 1
ATOM 797 N N . HIS A 1 105 ? 1.651 2.363 -11.612 1.00 94.81 105 HIS A N 1
ATOM 798 C CA . HIS A 1 105 ? 3.008 2.863 -11.850 1.00 94.81 105 HIS A CA 1
ATOM 799 C C . HIS A 1 105 ? 3.809 2.991 -10.552 1.00 94.81 105 HIS A C 1
ATOM 801 O O . HIS A 1 105 ? 4.958 2.557 -10.507 1.00 94.81 105 HIS A O 1
ATOM 807 N N . ALA A 1 106 ? 3.224 3.549 -9.488 1.00 94.94 106 ALA A N 1
ATOM 808 C CA . ALA A 1 106 ? 3.882 3.667 -8.191 1.00 94.94 106 ALA A CA 1
ATOM 809 C C . ALA A 1 106 ? 4.307 2.294 -7.655 1.00 94.94 106 ALA A C 1
ATOM 811 O O . ALA A 1 106 ? 5.454 2.135 -7.239 1.00 94.94 106 ALA A O 1
ATOM 812 N N . TRP A 1 107 ? 3.420 1.297 -7.733 1.00 95.62 107 TRP A N 1
ATOM 813 C CA . TRP A 1 107 ? 3.704 -0.084 -7.343 1.00 95.62 107 TRP A CA 1
ATOM 814 C C . TRP A 1 107 ? 4.901 -0.664 -8.102 1.00 95.62 107 TRP A C 1
ATOM 816 O O . TRP A 1 107 ? 5.865 -1.106 -7.474 1.00 95.62 107 TRP A O 1
ATOM 826 N N . MET A 1 108 ? 4.873 -0.604 -9.440 1.00 93.69 108 MET A N 1
ATOM 827 C CA . MET A 1 108 ? 5.944 -1.114 -10.305 1.00 93.69 108 MET A CA 1
ATOM 828 C C . MET A 1 108 ? 7.265 -0.382 -10.074 1.00 93.69 108 MET A C 1
ATOM 830 O O . MET A 1 108 ? 8.302 -1.003 -9.887 1.00 93.69 108 MET A O 1
ATOM 834 N N . ILE A 1 109 ? 7.251 0.947 -10.010 1.00 92.19 109 ILE A N 1
ATOM 835 C CA . ILE A 1 109 ? 8.456 1.747 -9.748 1.00 92.19 109 ILE A CA 1
ATOM 836 C C . ILE A 1 109 ? 9.028 1.460 -8.355 1.00 92.19 109 ILE A C 1
ATOM 838 O O . ILE A 1 109 ? 10.245 1.537 -8.150 1.00 92.19 109 ILE A O 1
ATOM 842 N N . GLY A 1 110 ? 8.162 1.093 -7.414 1.00 91.12 110 GLY A N 1
ATOM 843 C CA . GLY A 1 110 ? 8.532 0.605 -6.098 1.00 91.12 110 GLY A CA 1
ATOM 844 C C . GLY A 1 110 ? 9.299 -0.717 -6.128 1.00 91.12 110 GLY A C 1
ATOM 845 O O . GLY A 1 110 ? 10.166 -0.903 -5.288 1.00 91.12 110 GLY A O 1
ATOM 846 N N . THR A 1 111 ? 9.107 -1.604 -7.109 1.00 88.81 111 THR A N 1
ATOM 847 C CA . THR A 1 111 ? 9.872 -2.866 -7.166 1.00 88.81 111 THR A CA 1
ATOM 848 C C . THR A 1 111 ? 11.288 -2.694 -7.707 1.00 88.81 111 THR A C 1
ATOM 850 O O . THR A 1 111 ? 12.068 -3.642 -7.677 1.00 88.81 111 THR A O 1
ATOM 853 N N . TYR A 1 112 ? 11.639 -1.504 -8.204 1.00 90.00 112 TYR A N 1
ATOM 854 C CA . TYR A 1 112 ? 12.962 -1.245 -8.759 1.00 90.00 112 TYR A CA 1
ATOM 855 C C . TYR A 1 112 ? 14.073 -1.428 -7.717 1.00 90.00 112 TYR A C 1
ATOM 857 O O . TYR A 1 112 ? 14.037 -0.866 -6.607 1.00 90.00 112 TYR A O 1
ATOM 865 N N . HIS A 1 113 ? 15.104 -2.161 -8.124 1.00 86.75 113 HIS A N 1
ATOM 866 C CA . HIS A 1 113 ? 16.340 -2.342 -7.390 1.00 86.75 113 HIS A CA 1
ATOM 867 C C . HIS A 1 113 ? 17.502 -2.481 -8.376 1.00 86.75 113 HIS A C 1
ATOM 869 O O . HIS A 1 113 ? 17.389 -3.223 -9.341 1.00 86.75 113 HIS A O 1
ATOM 875 N N . PHE A 1 114 ? 18.603 -1.778 -8.111 1.00 89.88 114 PHE A N 1
ATOM 876 C CA . PHE A 1 114 ? 19.826 -1.870 -8.901 1.00 89.88 114 PHE A CA 1
ATOM 877 C C . PHE A 1 114 ? 20.826 -2.775 -8.174 1.00 89.88 114 PHE A C 1
ATOM 879 O O . PHE A 1 114 ? 21.488 -2.340 -7.228 1.00 89.88 114 PHE A O 1
ATOM 886 N N . ASP A 1 115 ? 20.896 -4.043 -8.575 1.00 87.12 115 ASP A N 1
ATOM 887 C CA . ASP A 1 115 ? 21.760 -5.071 -7.981 1.00 87.12 115 ASP A CA 1
ATOM 888 C C . ASP A 1 115 ? 22.817 -5.632 -8.938 1.00 87.12 115 ASP A C 1
ATOM 890 O O . ASP A 1 115 ? 23.497 -6.591 -8.583 1.00 87.12 115 ASP A O 1
ATOM 894 N N . THR A 1 116 ? 23.050 -4.988 -10.086 1.00 90.81 116 THR A N 1
ATOM 895 C CA . THR A 1 116 ? 24.033 -5.389 -11.114 1.00 90.81 116 THR A CA 1
ATOM 896 C C . THR A 1 116 ? 25.420 -5.748 -10.561 1.00 90.81 116 THR A C 1
ATOM 898 O O . THR A 1 116 ? 26.118 -6.589 -11.125 1.00 90.81 116 THR A O 1
ATOM 901 N N . TYR A 1 117 ? 25.832 -5.131 -9.449 1.00 91.88 117 TYR A N 1
ATOM 902 C CA . TYR A 1 117 ? 27.144 -5.334 -8.820 1.00 91.88 117 TYR A CA 1
ATOM 903 C C . TYR A 1 117 ? 27.098 -6.097 -7.486 1.00 91.88 117 TYR A C 1
ATOM 905 O O . TYR A 1 117 ? 28.104 -6.157 -6.778 1.00 91.88 117 TYR A O 1
ATOM 913 N N . LEU A 1 118 ? 25.946 -6.652 -7.107 1.00 88.94 118 LEU A N 1
ATOM 914 C CA . LEU A 1 118 ? 25.775 -7.422 -5.877 1.00 88.94 118 LEU A CA 1
ATOM 915 C C . LEU A 1 118 ? 25.794 -8.934 -6.165 1.00 88.94 118 LEU A C 1
ATOM 917 O O . LEU A 1 118 ? 25.489 -9.361 -7.279 1.00 88.94 118 LEU A O 1
ATOM 921 N N . PRO A 1 119 ? 26.139 -9.775 -5.170 1.00 88.56 119 PRO A N 1
ATOM 922 C CA . PRO A 1 119 ? 25.934 -11.216 -5.275 1.00 88.56 119 PRO A CA 1
ATOM 923 C C . PRO A 1 119 ? 24.471 -11.541 -5.586 1.00 88.56 119 PRO A C 1
ATOM 925 O O . PRO A 1 119 ? 23.574 -10.817 -5.144 1.00 88.56 119 PRO A O 1
ATOM 928 N N . GLN A 1 120 ? 24.234 -12.654 -6.291 1.00 78.38 120 GLN A N 1
ATOM 929 C CA . GLN A 1 120 ? 22.873 -13.100 -6.593 1.00 78.38 120 GLN A CA 1
ATOM 930 C C . GLN A 1 120 ? 22.040 -13.183 -5.314 1.00 78.38 120 GLN A C 1
ATOM 932 O O . GLN A 1 120 ? 22.439 -13.810 -4.327 1.00 78.38 120 GLN A O 1
ATOM 937 N N . ARG A 1 121 ? 20.886 -12.518 -5.337 1.00 69.62 121 ARG A N 1
ATOM 938 C CA . ARG A 1 121 ? 19.920 -12.593 -4.249 1.00 69.62 121 ARG A CA 1
ATOM 939 C C . ARG A 1 121 ? 19.160 -13.916 -4.294 1.00 69.62 121 ARG A C 1
ATOM 941 O O . ARG A 1 121 ? 19.028 -14.499 -5.368 1.00 69.62 121 ARG A O 1
ATOM 948 N N . PRO A 1 122 ? 18.639 -14.368 -3.140 1.00 72.19 122 PRO A N 1
ATOM 949 C CA . PRO A 1 122 ? 17.632 -15.418 -3.115 1.00 72.19 122 PRO A CA 1
ATOM 950 C C . PRO A 1 122 ? 16.465 -15.053 -4.033 1.00 72.19 122 PRO A C 1
ATOM 952 O O . PRO A 1 122 ? 16.146 -13.868 -4.168 1.00 72.19 122 PRO A O 1
ATOM 955 N N . ASP A 1 123 ? 15.811 -16.066 -4.599 1.00 70.12 123 ASP A N 1
ATOM 956 C CA . ASP A 1 123 ? 14.590 -15.884 -5.378 1.00 70.12 123 ASP A CA 1
ATOM 957 C C . ASP A 1 123 ? 13.569 -15.086 -4.552 1.00 70.12 123 ASP A C 1
ATOM 959 O O . ASP A 1 123 ? 13.109 -15.522 -3.495 1.00 70.12 123 ASP A O 1
ATOM 963 N N . PHE A 1 124 ? 13.256 -13.877 -5.017 1.00 71.25 124 PHE A N 1
ATOM 964 C CA . PHE A 1 124 ? 12.242 -13.011 -4.431 1.00 71.25 124 PHE A CA 1
ATOM 965 C C . PHE A 1 124 ? 11.057 -12.955 -5.384 1.00 71.25 124 PHE A C 1
ATOM 967 O O . PHE A 1 124 ? 11.146 -12.385 -6.473 1.00 71.25 124 PHE A O 1
ATOM 974 N N . GLU A 1 125 ? 9.937 -13.537 -4.969 1.00 85.62 125 GLU A N 1
ATOM 975 C CA . GLU A 1 125 ? 8.688 -13.412 -5.706 1.00 85.62 125 GLU A CA 1
ATOM 976 C C . GLU A 1 125 ? 7.973 -12.134 -5.256 1.00 85.62 125 GLU A C 1
ATOM 978 O O . GLU A 1 125 ? 7.525 -12.012 -4.113 1.00 85.62 125 GLU A O 1
ATOM 983 N N . ALA A 1 126 ? 7.908 -11.150 -6.153 1.00 88.81 126 ALA A N 1
ATOM 984 C CA . ALA A 1 126 ? 7.329 -9.850 -5.849 1.00 88.81 126 ALA A CA 1
ATOM 985 C C . ALA A 1 126 ? 5.820 -9.949 -5.545 1.00 88.81 126 ALA A C 1
ATOM 987 O O . ALA A 1 126 ? 5.113 -10.742 -6.176 1.00 88.81 126 ALA A O 1
ATOM 988 N N . PRO A 1 127 ? 5.293 -9.124 -4.622 1.00 94.50 127 PRO A N 1
ATOM 989 C CA . PRO A 1 127 ? 3.857 -9.031 -4.403 1.00 94.50 127 PRO A CA 1
ATOM 990 C C . PRO A 1 127 ? 3.157 -8.507 -5.663 1.00 94.50 127 PRO A C 1
ATOM 992 O O . PRO A 1 127 ? 3.656 -7.619 -6.364 1.00 94.50 127 PRO A O 1
ATOM 995 N N . GLN A 1 128 ? 1.962 -9.026 -5.923 1.00 95.94 128 GLN A N 1
ATOM 996 C CA . GLN A 1 128 ? 1.164 -8.670 -7.089 1.00 95.94 128 GLN A CA 1
ATOM 997 C C . GLN A 1 128 ? 0.042 -7.707 -6.711 1.00 95.94 128 GLN A C 1
ATOM 999 O O . GLN A 1 128 ? -0.640 -7.915 -5.705 1.00 95.94 128 GLN A O 1
ATOM 1004 N N . LEU A 1 129 ? -0.204 -6.705 -7.554 1.00 96.56 129 LEU A N 1
ATOM 1005 C CA . LEU A 1 129 ? -1.354 -5.813 -7.421 1.00 96.56 129 LEU A CA 1
ATOM 1006 C C . LEU A 1 129 ? -2.464 -6.211 -8.399 1.00 96.56 129 LEU A C 1
ATOM 1008 O O . LEU A 1 129 ? -2.230 -6.392 -9.597 1.00 96.56 129 LEU A O 1
ATOM 1012 N N . VAL A 1 130 ? -3.690 -6.326 -7.894 1.00 96.94 130 VAL A N 1
ATOM 1013 C CA . VAL A 1 130 ? -4.873 -6.526 -8.728 1.00 96.94 130 VAL A CA 1
ATOM 1014 C C . VAL A 1 130 ? -5.227 -5.222 -9.435 1.00 96.94 130 VAL A C 1
ATOM 1016 O O . VAL A 1 130 ? -5.403 -4.191 -8.788 1.00 96.94 130 VAL A O 1
ATOM 1019 N N . LEU A 1 131 ? -5.366 -5.289 -10.756 1.00 95.75 131 LEU A N 1
ATOM 1020 C CA . LEU A 1 131 ? -5.794 -4.180 -11.600 1.00 95.75 131 LEU A CA 1
ATOM 1021 C C . LEU A 1 131 ? -7.225 -4.403 -12.112 1.00 95.75 131 LEU A C 1
ATOM 1023 O O . LEU A 1 131 ? -7.553 -5.537 -12.476 1.00 95.75 131 LEU A O 1
ATOM 1027 N N . PRO A 1 132 ? -8.064 -3.356 -12.204 1.00 94.38 132 PRO A N 1
ATOM 1028 C CA . PRO A 1 132 ? -9.333 -3.416 -12.925 1.00 94.38 132 PRO A CA 1
ATOM 1029 C C . PRO A 1 132 ? -9.184 -3.962 -14.352 1.00 94.38 132 PRO A C 1
ATOM 1031 O O . PRO A 1 132 ? -8.125 -3.865 -14.975 1.00 94.38 132 PRO A O 1
ATOM 1034 N N . LYS A 1 133 ? -10.267 -4.518 -14.907 1.00 92.25 133 LYS A N 1
ATOM 1035 C CA . LYS A 1 133 ? -10.255 -5.120 -16.257 1.00 92.25 133 LYS A CA 1
ATOM 1036 C C . LYS A 1 133 ? -9.926 -4.117 -17.358 1.00 92.25 133 LYS A C 1
ATOM 1038 O O . LYS A 1 133 ? -9.344 -4.487 -18.372 1.00 92.25 133 LYS A O 1
ATOM 1043 N N . GLU A 1 134 ? -10.294 -2.866 -17.132 1.00 91.12 134 GLU A N 1
ATOM 1044 C CA . GLU A 1 134 ? -10.118 -1.751 -18.058 1.00 91.12 134 GLU A CA 1
ATOM 1045 C C . GLU A 1 134 ? -8.697 -1.165 -18.024 1.00 91.12 134 GLU A C 1
ATOM 104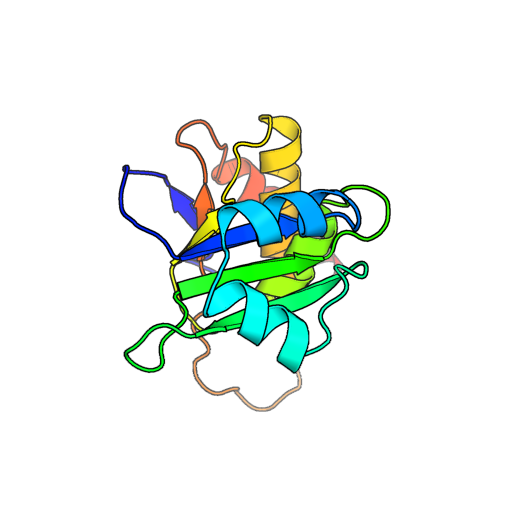7 O O . GLU A 1 134 ? -8.360 -0.332 -18.864 1.00 91.12 134 GLU A O 1
ATOM 1052 N N . SER A 1 135 ? -7.839 -1.600 -17.093 1.00 91.88 135 SER A N 1
ATOM 1053 C CA . SER A 1 135 ? -6.467 -1.105 -16.991 1.00 91.88 135 SER A CA 1
ATOM 1054 C C . SER A 1 135 ? -5.615 -1.475 -18.208 1.00 91.88 135 SER A C 1
ATOM 1056 O O . SER A 1 135 ? -5.581 -2.618 -18.669 1.00 91.88 135 SER A O 1
ATOM 1058 N N . ARG A 1 136 ? -4.845 -0.499 -18.695 1.00 92.06 136 ARG A N 1
ATOM 1059 C CA . ARG A 1 136 ? -3.907 -0.646 -19.814 1.00 92.06 136 ARG A CA 1
ATOM 1060 C C . ARG A 1 136 ? -2.560 -1.185 -19.342 1.00 92.06 136 ARG A C 1
ATOM 1062 O O . ARG A 1 136 ? -1.596 -0.439 -19.184 1.00 92.06 136 ARG A O 1
ATOM 1069 N N . LEU A 1 137 ? -2.510 -2.494 -19.083 1.00 91.25 137 LEU A N 1
ATOM 1070 C CA . LEU A 1 137 ? -1.303 -3.171 -18.590 1.00 91.25 137 LEU A CA 1
ATOM 1071 C C . LEU A 1 137 ? -0.093 -2.963 -19.516 1.00 91.25 137 LEU A C 1
ATOM 1073 O O . LEU A 1 137 ? 1.005 -2.718 -19.030 1.00 91.25 137 LEU A O 1
ATOM 1077 N N . ASP A 1 138 ? -0.320 -2.980 -20.831 1.00 92.19 138 ASP A N 1
ATOM 1078 C CA . ASP A 1 138 ? 0.684 -2.702 -21.864 1.00 92.19 138 ASP A CA 1
ATOM 1079 C C . ASP A 1 138 ? 1.366 -1.342 -21.660 1.00 92.19 138 ASP A C 1
ATOM 1081 O O . ASP A 1 138 ? 2.590 -1.226 -21.684 1.00 92.19 138 ASP A O 1
ATOM 1085 N N . ARG A 1 139 ? 0.563 -0.308 -21.401 1.00 92.50 139 ARG A N 1
ATOM 1086 C CA . ARG A 1 139 ? 1.039 1.055 -21.153 1.00 92.50 139 ARG A CA 1
ATOM 1087 C C . ARG A 1 139 ? 1.750 1.171 -19.806 1.00 92.50 139 ARG A C 1
ATOM 1089 O O . ARG A 1 139 ? 2.792 1.820 -19.742 1.00 92.50 139 ARG A O 1
ATOM 1096 N N . ILE A 1 140 ? 1.209 0.542 -18.760 1.00 92.94 140 ILE A N 1
ATOM 1097 C CA . ILE A 1 140 ? 1.800 0.548 -17.413 1.00 92.94 140 ILE A CA 1
ATOM 1098 C C . ILE A 1 140 ? 3.198 -0.076 -17.437 1.00 92.94 140 ILE A C 1
ATOM 1100 O O . ILE A 1 140 ? 4.145 0.505 -16.905 1.00 92.94 140 ILE A O 1
ATOM 1104 N N . GLN A 1 141 ? 3.336 -1.226 -18.100 1.00 92.56 141 GLN A N 1
ATOM 1105 C CA . GLN A 1 141 ? 4.611 -1.922 -18.249 1.00 92.56 141 GLN A CA 1
ATOM 1106 C C . GLN A 1 141 ? 5.609 -1.095 -19.058 1.00 92.56 141 GLN A C 1
ATOM 1108 O O . GLN A 1 141 ? 6.707 -0.843 -18.571 1.00 92.56 141 GLN A O 1
ATOM 1113 N N . ALA A 1 142 ? 5.209 -0.589 -20.229 1.00 93.94 142 ALA A N 1
ATOM 1114 C CA . ALA A 1 142 ? 6.097 0.199 -21.082 1.00 93.94 142 ALA A CA 1
ATOM 1115 C C . ALA A 1 142 ? 6.649 1.451 -20.372 1.00 93.94 142 ALA A C 1
ATOM 1117 O O . ALA A 1 142 ? 7.832 1.770 -20.493 1.00 93.94 142 ALA A O 1
ATOM 1118 N N . LEU A 1 143 ? 5.813 2.161 -19.604 1.00 93.38 143 LEU A N 1
ATOM 1119 C CA . LEU A 1 143 ? 6.248 3.337 -18.845 1.00 93.38 143 LEU A CA 1
ATOM 1120 C C . LEU A 1 143 ? 7.145 2.965 -17.661 1.00 93.38 143 LEU A C 1
ATOM 1122 O O . LEU A 1 143 ? 8.142 3.645 -17.417 1.00 93.38 143 LEU A O 1
ATOM 1126 N N . GLY A 1 144 ? 6.826 1.891 -16.935 1.00 93.06 144 GLY A N 1
ATOM 1127 C CA . GLY A 1 144 ? 7.668 1.415 -15.841 1.00 93.06 144 GLY A CA 1
ATOM 1128 C C . GLY A 1 144 ? 9.043 0.943 -16.319 1.00 93.06 144 GLY A C 1
ATOM 1129 O O . GLY A 1 144 ? 10.051 1.321 -15.729 1.00 93.06 144 GLY A O 1
ATOM 1130 N N . GLU A 1 145 ? 9.104 0.200 -17.424 1.00 93.38 145 GLU A N 1
ATOM 1131 C CA . GLU A 1 145 ? 10.356 -0.240 -18.054 1.00 93.38 145 GLU A CA 1
ATOM 1132 C C . GLU A 1 145 ? 11.199 0.945 -18.535 1.00 93.38 145 GLU A C 1
ATOM 1134 O O . GLU A 1 145 ? 12.407 0.972 -18.307 1.00 93.38 145 GLU A O 1
ATOM 1139 N N . ALA A 1 146 ? 10.572 1.973 -19.118 1.00 95.69 146 ALA A N 1
ATOM 1140 C CA . ALA A 1 146 ? 11.270 3.204 -19.482 1.00 95.69 146 ALA A CA 1
ATOM 1141 C C . ALA A 1 146 ? 11.881 3.908 -18.256 1.00 95.69 146 ALA A C 1
ATOM 1143 O O . ALA A 1 146 ? 12.998 4.416 -18.329 1.00 95.69 146 ALA A O 1
ATOM 1144 N N . VAL A 1 147 ? 11.183 3.918 -17.114 1.00 95.25 147 VAL A N 1
ATOM 1145 C CA . VAL A 1 147 ? 11.727 4.456 -15.856 1.00 95.25 147 VAL A CA 1
ATOM 1146 C C . VAL A 1 147 ? 12.902 3.617 -15.352 1.00 95.25 147 VAL A C 1
ATOM 1148 O O . VAL A 1 147 ? 13.854 4.188 -14.828 1.00 95.25 147 VAL A O 1
ATOM 1151 N N . PHE A 1 148 ? 12.854 2.292 -15.496 1.00 94.19 148 PHE A N 1
ATOM 1152 C CA . PHE A 1 148 ? 13.939 1.406 -15.061 1.00 94.19 148 PHE A CA 1
ATOM 1153 C C . PHE A 1 148 ? 15.181 1.633 -15.920 1.00 94.19 148 PHE A C 1
ATOM 1155 O O . PHE A 1 148 ? 16.242 1.878 -15.367 1.00 94.19 148 PHE A O 1
ATOM 1162 N N . LEU A 1 149 ? 15.017 1.723 -17.244 1.00 96.06 149 LEU A N 1
ATOM 1163 C CA . LEU A 1 149 ? 16.102 2.028 -18.180 1.00 96.06 149 LEU A CA 1
ATOM 1164 C C . LEU A 1 149 ? 16.825 3.347 -17.860 1.00 96.06 149 LEU A C 1
ATOM 1166 O O . LEU A 1 149 ? 18.023 3.461 -18.076 1.00 96.06 149 LEU A O 1
ATOM 1170 N N . VAL A 1 150 ? 16.103 4.361 -17.376 1.00 96.81 150 VAL A N 1
ATOM 1171 C CA . VAL A 1 150 ? 16.702 5.646 -16.966 1.00 96.81 150 VAL A CA 1
ATOM 1172 C C . VAL A 1 150 ? 17.421 5.545 -15.613 1.00 96.81 150 VAL A C 1
ATOM 1174 O O . VAL A 1 150 ? 18.262 6.388 -15.303 1.00 96.81 150 VAL A O 1
ATOM 1177 N N . ARG A 1 151 ? 17.055 4.570 -14.776 1.00 95.44 151 ARG A N 1
ATOM 1178 C CA . ARG A 1 151 ? 17.623 4.372 -13.436 1.00 95.44 151 ARG A CA 1
ATOM 1179 C C . ARG A 1 151 ? 18.796 3.390 -13.401 1.00 95.44 151 ARG A C 1
ATOM 1181 O O . ARG A 1 151 ? 19.528 3.440 -12.408 1.00 95.44 151 ARG A O 1
ATOM 1188 N N . ASP A 1 152 ? 18.895 2.498 -14.383 1.00 91.75 152 ASP A N 1
ATOM 1189 C CA . ASP A 1 152 ? 20.008 1.558 -14.583 1.00 91.75 152 ASP A CA 1
ATOM 1190 C C . ASP A 1 152 ? 21.297 2.293 -14.998 1.00 91.75 152 ASP A C 1
ATOM 1192 O O . ASP A 1 152 ? 22.385 1.883 -14.526 1.00 91.75 152 ASP A O 1
#